Protein AF-A0A448TVT6-F1 (afdb_monomer)

InterPro domains:
  IPR011646 KAP family P-loop domain [PF07693] (19-122)
  IPR027417 P-loop containing nucleoside triphosphate hydrolase [G3DSA:3.40.50.300] (12-156)
  IPR027417 P-loop containing nucleoside triphosphate hydrolase [SSF52540] (14-123)

Mean predicted aligned error: 9.67 Å

Organism: NCBI:txid51161

Sequence (156 aa):
MNVDEMQNLTFEKRDEFNRKPMAEKIIRILNTENEDFTPMVIDGDWGTGKTEFCFKLINLYKENIRDSVEDKIKNTTIIYFDAFENDYLNNPLISLLSTLTNSLEKSNLKLRNKFISDIKTIFKNIPIVTLQTVSNIVLGQEVTQFSKDLLKKSNT

Secondary structure (DSSP, 8-state):
--HHHHTT--TTSS-TT--HHHHHHHHHHHHH--SS---------TTS-HHHHHHHHHHHHHHHHHH---HHHHTPPP----TTTTTTSS-HHHHHHHHHHHHHHHH-HHHHHHHHHHHHHHTTTS-THHHHHHHTTT--HHHHHHHHHHHS----

Solvent-accessible surface area (backbone atoms only — not comparable to full-atom values): 9719 Å² total; per-residue (Å²): 131,56,70,78,62,46,66,72,37,47,66,93,52,93,46,90,79,65,52,58,71,56,43,53,51,52,52,47,50,73,68,67,54,89,63,98,74,82,90,84,84,90,84,77,65,88,88,72,46,63,71,59,48,52,30,20,43,53,44,53,48,52,51,51,29,71,74,45,88,49,66,74,54,52,69,60,82,88,82,89,81,63,66,74,84,49,60,83,46,98,46,66,65,59,53,51,54,23,55,51,48,59,53,27,56,78,75,36,59,69,60,29,54,50,51,53,51,53,49,45,63,76,45,67,83,53,70,60,64,66,56,54,62,43,39,78,75,74,46,56,76,60,47,42,50,42,52,50,63,64,64,53,72,80,92,120

pLDDT: mean 77.82, std 15.3, range [33.19, 97.06]

Radius of gyration: 18.24 Å; Cα contacts (8 Å, |Δi|>4): 82; chains: 1; bounding box: 36×34×47 Å

Foldseek 3Di:
DDVVVLLPQACVPDCPVVCVVVLVVVLCCVPVDPDPDDDDDDDDDPPPCPSSSVSRSVVVLVVCLVPDPDPVSVLDQDFDDDCVVVVQPPDVVLSVLLSVLVSCVVRPPVVSVVSLVVVLVVCVPPPLVVQVVCLVPTDDPSSVVSSVSSVPDPPD

Structure (mmCIF, N/CA/C/O backbone):
data_AF-A0A448TVT6-F1
#
_entry.id   AF-A0A448TVT6-F1
#
loop_
_atom_site.group_PDB
_atom_site.id
_atom_site.type_symbol
_atom_site.label_atom_id
_atom_site.label_alt_id
_atom_site.label_comp_id
_atom_site.label_asym_id
_atom_site.label_entity_id
_atom_site.label_seq_id
_atom_site.pdbx_PDB_ins_code
_atom_site.Cartn_x
_atom_site.Cartn_y
_atom_site.Cartn_z
_atom_site.occupancy
_atom_site.B_iso_or_equiv
_atom_site.auth_seq_id
_atom_site.auth_comp_id
_atom_site.auth_asym_id
_atom_site.auth_atom_id
_atom_site.pdbx_PDB_model_num
ATOM 1 N N . MET A 1 1 ? 18.848 -4.458 1.437 1.00 58.22 1 MET A N 1
ATOM 2 C CA . MET A 1 1 ? 18.161 -3.162 1.300 1.00 58.22 1 MET A CA 1
ATOM 3 C C . MET A 1 1 ? 17.194 -3.079 2.457 1.00 58.22 1 MET A C 1
ATOM 5 O O . MET A 1 1 ? 16.455 -4.038 2.649 1.00 58.22 1 MET A O 1
ATOM 9 N N . ASN A 1 2 ? 17.285 -2.037 3.276 1.00 64.94 2 ASN A N 1
ATOM 10 C CA . ASN A 1 2 ? 16.340 -1.845 4.379 1.00 64.94 2 ASN A CA 1
ATOM 11 C C . ASN A 1 2 ? 14.967 -1.428 3.806 1.00 64.94 2 ASN A C 1
ATOM 13 O O . ASN A 1 2 ? 14.915 -0.812 2.741 1.00 64.94 2 ASN A O 1
ATOM 17 N N . VAL A 1 3 ? 13.862 -1.741 4.488 1.00 65.19 3 VAL A N 1
ATOM 18 C CA . VAL A 1 3 ? 12.496 -1.358 4.083 1.00 65.19 3 VAL A CA 1
ATOM 19 C C . VAL A 1 3 ? 12.388 0.158 3.873 1.00 65.19 3 VAL A C 1
ATOM 21 O O . VAL A 1 3 ? 11.775 0.600 2.902 1.00 65.19 3 VAL A O 1
ATOM 24 N N . ASP A 1 4 ? 13.075 0.956 4.693 1.00 68.38 4 ASP A N 1
ATOM 25 C CA . ASP A 1 4 ? 13.131 2.420 4.552 1.00 68.38 4 ASP A CA 1
ATOM 26 C C . ASP A 1 4 ? 13.769 2.880 3.228 1.00 68.38 4 ASP A C 1
ATOM 28 O O . ASP A 1 4 ? 13.349 3.872 2.628 1.00 68.38 4 ASP A O 1
ATOM 32 N N . GLU A 1 5 ? 14.765 2.144 2.727 1.00 73.06 5 GLU A N 1
ATOM 33 C CA . GLU A 1 5 ? 15.362 2.411 1.413 1.00 73.06 5 GLU A CA 1
ATOM 34 C C . GLU A 1 5 ? 14.400 2.006 0.288 1.00 73.06 5 GLU A C 1
ATOM 36 O O . GLU A 1 5 ? 14.322 2.685 -0.737 1.00 73.06 5 GLU A O 1
ATOM 41 N N . MET A 1 6 ? 13.627 0.932 0.490 1.00 78.88 6 MET A N 1
ATOM 42 C CA . MET A 1 6 ? 12.662 0.436 -0.494 1.00 78.88 6 MET A CA 1
ATOM 43 C C . MET A 1 6 ? 11.469 1.378 -0.684 1.00 78.88 6 MET A C 1
ATOM 45 O O . MET A 1 6 ? 10.976 1.518 -1.803 1.00 78.88 6 MET A O 1
ATOM 49 N N . GLN A 1 7 ? 11.040 2.076 0.371 1.00 81.12 7 GLN A N 1
ATOM 50 C CA . GLN A 1 7 ?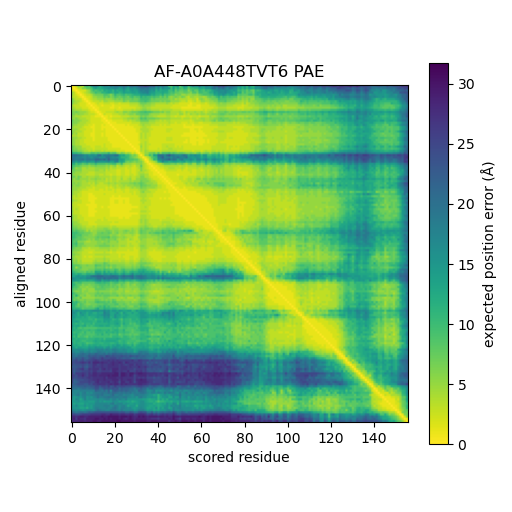 9.912 3.012 0.316 1.00 81.12 7 GLN A CA 1
ATOM 51 C C . GLN A 1 7 ? 10.118 4.179 -0.657 1.00 81.12 7 GLN A C 1
ATOM 53 O O . GLN A 1 7 ? 9.137 4.765 -1.107 1.00 81.12 7 GLN A O 1
ATOM 58 N N . ASN A 1 8 ? 11.363 4.505 -1.012 1.00 86.94 8 ASN A N 1
ATOM 59 C CA . ASN A 1 8 ? 11.695 5.619 -1.903 1.00 86.94 8 ASN A CA 1
ATOM 60 C C . ASN A 1 8 ? 12.002 5.180 -3.346 1.00 86.94 8 ASN A C 1
ATOM 62 O O . ASN A 1 8 ? 12.432 5.994 -4.163 1.00 86.94 8 ASN A O 1
ATOM 66 N N . LEU A 1 9 ? 11.810 3.900 -3.682 1.00 92.50 9 LEU A N 1
ATOM 67 C CA . LEU A 1 9 ? 12.082 3.388 -5.025 1.00 92.50 9 LEU A CA 1
ATOM 68 C C . LEU A 1 9 ? 11.060 3.915 -6.037 1.00 92.50 9 LEU A C 1
ATOM 70 O O . LEU A 1 9 ? 9.854 3.799 -5.836 1.00 92.50 9 LEU A O 1
ATOM 74 N N . THR A 1 10 ? 11.541 4.429 -7.166 1.00 94.56 10 THR A N 1
ATOM 75 C CA . THR A 1 10 ? 10.712 4.864 -8.301 1.00 94.56 10 THR A CA 1
ATOM 76 C C . THR A 1 10 ? 11.130 4.131 -9.576 1.00 94.56 10 THR A C 1
ATOM 78 O O . THR A 1 10 ? 12.163 3.458 -9.607 1.00 94.56 10 THR A O 1
ATOM 81 N N . PHE A 1 11 ? 10.331 4.244 -10.640 1.00 95.56 11 PHE A N 1
ATOM 82 C CA . PHE A 1 11 ? 10.676 3.682 -11.952 1.00 95.56 11 PHE A CA 1
ATOM 83 C C . PHE A 1 11 ? 11.753 4.483 -12.705 1.00 95.56 11 PHE A C 1
ATOM 85 O O . PHE A 1 11 ? 12.259 4.009 -13.714 1.00 95.56 11 PHE A O 1
ATOM 92 N N . GLU A 1 12 ? 12.170 5.650 -12.199 1.00 93.06 12 GLU A N 1
ATOM 93 C CA . GLU A 1 12 ? 13.251 6.457 -12.794 1.00 93.06 12 GLU A CA 1
ATOM 94 C C . GLU A 1 12 ? 14.623 5.769 -12.708 1.00 93.06 12 GLU A C 1
ATOM 96 O O . GLU A 1 12 ? 15.569 6.132 -13.407 1.00 93.06 12 GLU A O 1
ATOM 101 N N . LYS A 1 13 ? 14.757 4.771 -11.825 1.00 88.44 13 LYS A N 1
ATOM 102 C CA . LYS A 1 13 ? 15.971 3.969 -11.663 1.00 88.44 13 LYS A CA 1
ATOM 103 C C . LYS A 1 13 ? 15.620 2.489 -11.545 1.00 88.44 13 LYS A C 1
ATOM 105 O O . LYS A 1 13 ? 14.627 2.117 -10.916 1.00 88.44 13 LYS A O 1
ATOM 110 N N . ARG A 1 14 ? 16.500 1.632 -12.072 1.00 86.69 14 ARG A N 1
ATOM 111 C CA . ARG A 1 14 ? 16.394 0.165 -11.975 1.00 86.69 14 ARG A CA 1
ATOM 112 C C . ARG A 1 14 ? 15.072 -0.393 -12.528 1.00 86.69 14 ARG A C 1
ATOM 114 O O . ARG A 1 14 ? 14.372 -1.147 -11.853 1.00 86.69 14 ARG A O 1
ATOM 121 N N . ASP A 1 15 ? 14.681 0.062 -13.718 1.00 91.62 15 ASP A N 1
ATOM 122 C CA . ASP A 1 15 ? 13.551 -0.494 -14.476 1.00 91.62 15 ASP A CA 1
ATOM 123 C C . ASP A 1 15 ? 14.039 -1.261 -15.718 1.00 91.62 15 ASP A C 1
ATOM 125 O O . ASP A 1 15 ? 13.549 -1.077 -16.828 1.00 91.62 15 ASP A O 1
ATOM 129 N N . GLU A 1 16 ? 15.045 -2.125 -15.545 1.00 90.81 16 GLU A N 1
ATOM 130 C CA . GLU A 1 16 ? 15.698 -2.873 -16.634 1.00 90.81 16 GLU A CA 1
ATOM 131 C C . GLU A 1 16 ? 14.731 -3.803 -17.386 1.00 90.81 16 GLU A C 1
ATOM 133 O O . GLU A 1 16 ? 14.977 -4.182 -18.528 1.00 90.81 16 GLU A O 1
ATOM 138 N N . PHE A 1 17 ? 13.614 -4.156 -16.746 1.00 90.31 17 PHE A N 1
ATOM 139 C CA . PHE A 1 17 ? 12.561 -5.001 -17.302 1.00 90.31 17 PHE A CA 1
ATOM 140 C C . PHE A 1 17 ? 11.362 -4.208 -17.843 1.00 90.31 17 PHE A C 1
ATOM 142 O O . PHE A 1 17 ? 10.352 -4.824 -18.177 1.00 90.31 17 PHE A O 1
ATOM 149 N N . ASN A 1 18 ? 11.448 -2.872 -17.910 1.00 93.69 18 ASN A N 1
ATOM 150 C CA . ASN A 1 18 ? 10.397 -1.989 -18.425 1.00 93.69 18 ASN A CA 1
ATOM 151 C C . ASN A 1 18 ? 9.017 -2.272 -17.796 1.00 93.69 18 ASN A C 1
ATOM 153 O O . ASN A 1 18 ? 8.036 -2.574 -18.480 1.00 93.69 18 ASN A O 1
ATOM 157 N N . ARG A 1 19 ? 8.952 -2.241 -16.462 1.00 95.25 19 ARG A N 1
ATOM 158 C CA . ARG A 1 19 ? 7.753 -2.549 -15.673 1.00 95.25 19 ARG A CA 1
ATOM 159 C C . ARG A 1 19 ? 6.854 -1.330 -15.471 1.00 95.25 19 ARG A C 1
ATOM 161 O O . ARG A 1 19 ? 5.685 -1.521 -15.128 1.00 95.25 19 ARG A O 1
ATOM 168 N N . LYS A 1 20 ? 7.335 -0.103 -15.716 1.00 96.88 20 LYS A N 1
ATOM 169 C CA . LYS A 1 20 ? 6.520 1.123 -15.605 1.00 96.88 20 LYS A CA 1
ATOM 170 C C . LYS A 1 20 ? 5.217 1.069 -16.426 1.00 96.88 20 LYS A C 1
ATOM 172 O O . LYS A 1 20 ? 4.165 1.303 -15.832 1.00 96.88 20 LYS A O 1
ATOM 177 N N . PRO A 1 21 ? 5.203 0.649 -17.710 1.00 97.06 21 PRO A N 1
ATOM 178 C CA . PRO A 1 21 ? 3.958 0.560 -18.482 1.00 97.06 21 PRO A CA 1
ATOM 179 C C . PRO A 1 21 ? 2.937 -0.431 -17.904 1.00 97.06 21 PRO A C 1
ATOM 181 O O . PRO A 1 21 ? 1.730 -0.267 -18.080 1.00 97.06 21 PRO A O 1
ATOM 184 N N . MET A 1 22 ? 3.397 -1.482 -17.216 1.00 95.19 22 MET A N 1
ATOM 185 C CA . MET A 1 22 ? 2.508 -2.411 -16.509 1.00 95.19 22 MET A CA 1
ATOM 186 C C . MET A 1 22 ? 1.899 -1.746 -15.270 1.00 95.19 22 MET A C 1
ATOM 188 O O . MET A 1 22 ? 0.698 -1.864 -15.039 1.00 95.19 22 MET A O 1
ATOM 192 N N . ALA A 1 23 ? 2.703 -1.008 -14.500 1.00 96.38 23 ALA A N 1
ATOM 193 C CA . ALA A 1 23 ? 2.228 -0.263 -13.337 1.00 96.38 23 ALA A CA 1
ATOM 194 C C . ALA A 1 23 ? 1.181 0.802 -13.717 1.00 96.38 23 ALA A C 1
ATOM 196 O O . ALA A 1 23 ? 0.149 0.908 -13.059 1.00 96.38 23 ALA A O 1
ATOM 197 N N . GLU A 1 24 ? 1.388 1.522 -14.822 1.00 95.94 24 GLU A N 1
ATOM 198 C CA . GLU A 1 24 ? 0.420 2.493 -15.357 1.00 95.94 24 GLU A CA 1
ATOM 199 C C . GLU A 1 24 ? -0.921 1.836 -15.720 1.00 95.94 24 GLU A C 1
ATOM 201 O O . GLU A 1 24 ? -1.986 2.371 -15.409 1.00 95.94 24 GLU A O 1
ATOM 206 N N . LYS A 1 25 ? -0.892 0.639 -16.322 1.00 93.88 25 LYS A N 1
ATOM 207 C CA . LYS A 1 25 ? -2.111 -0.134 -16.612 1.00 93.88 25 LYS A CA 1
ATOM 208 C C . LYS A 1 25 ? -2.840 -0.560 -15.341 1.00 93.88 25 LYS A C 1
ATOM 210 O O . LYS A 1 25 ? -4.061 -0.443 -15.297 1.00 93.88 25 LYS A O 1
ATOM 215 N N . ILE A 1 26 ? -2.114 -1.018 -14.319 1.00 94.19 26 ILE A N 1
ATOM 216 C CA . ILE A 1 26 ? -2.703 -1.381 -13.021 1.00 94.19 26 ILE A CA 1
ATOM 217 C C . ILE A 1 26 ? -3.411 -0.169 -12.408 1.00 94.19 26 ILE A C 1
ATOM 219 O O . ILE A 1 26 ? -4.581 -0.268 -12.052 1.00 94.19 26 ILE A O 1
ATOM 223 N N . ILE A 1 27 ? -2.746 0.989 -12.351 1.00 92.81 27 ILE A N 1
ATOM 224 C CA . ILE A 1 27 ? -3.338 2.229 -11.820 1.00 92.81 27 ILE A CA 1
ATOM 225 C C . ILE A 1 27 ? -4.589 2.616 -12.612 1.00 92.81 27 ILE A C 1
ATOM 227 O O . ILE A 1 27 ? -5.608 2.980 -12.029 1.00 92.81 27 ILE A O 1
ATOM 231 N N . ARG A 1 28 ? -4.547 2.492 -13.942 1.00 90.50 28 ARG A N 1
ATOM 232 C CA . ARG A 1 28 ? -5.714 2.753 -14.783 1.00 90.50 28 ARG A CA 1
ATOM 2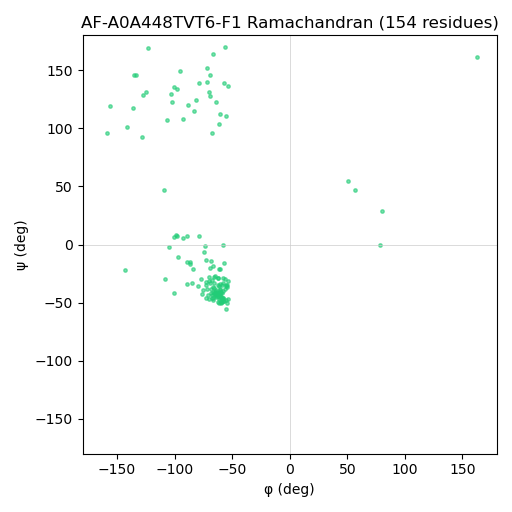33 C C . ARG A 1 28 ? -6.889 1.846 -14.423 1.00 90.50 28 ARG A C 1
ATOM 235 O O . ARG A 1 28 ? -7.994 2.363 -14.309 1.00 90.50 28 ARG A O 1
ATOM 242 N N . ILE A 1 29 ? -6.669 0.544 -14.235 1.00 90.31 29 ILE A N 1
ATOM 243 C CA . ILE A 1 29 ? -7.727 -0.393 -13.817 1.00 90.31 29 ILE A CA 1
ATOM 244 C C . ILE A 1 29 ? -8.304 0.050 -12.466 1.00 90.31 29 ILE A C 1
ATOM 246 O O . ILE A 1 29 ? -9.505 0.272 -12.368 1.00 90.31 29 ILE A O 1
ATOM 250 N N . LEU A 1 30 ? -7.446 0.309 -11.473 1.00 88.56 30 LEU A N 1
ATOM 251 C CA . LEU A 1 30 ? -7.868 0.748 -10.134 1.00 88.56 30 LEU A CA 1
ATOM 252 C C . LEU A 1 30 ? -8.694 2.050 -10.140 1.00 88.56 30 LEU A C 1
ATOM 254 O O . LEU A 1 30 ? -9.533 2.244 -9.265 1.00 88.56 30 LEU A O 1
ATOM 258 N N . ASN A 1 31 ? -8.470 2.938 -11.115 1.00 86.31 31 ASN A N 1
ATOM 259 C CA . ASN A 1 31 ? -9.209 4.198 -11.244 1.00 86.31 31 ASN A CA 1
ATOM 260 C C . ASN A 1 31 ? -10.491 4.083 -12.086 1.00 86.31 31 ASN A C 1
ATOM 262 O O . ASN A 1 31 ? -11.463 4.792 -11.813 1.00 86.31 31 ASN A O 1
ATOM 266 N N . THR A 1 32 ? -10.481 3.228 -13.116 1.00 78.25 32 THR A N 1
ATOM 267 C CA . THR A 1 32 ? -11.538 3.145 -14.142 1.00 78.25 32 THR A CA 1
ATOM 268 C C . THR A 1 32 ? -12.702 2.259 -13.714 1.00 78.25 32 THR A C 1
ATOM 270 O O . THR A 1 32 ? -13.839 2.525 -14.101 1.00 78.25 32 THR A O 1
ATOM 273 N N . GLU A 1 33 ? -12.438 1.209 -12.938 1.00 64.50 33 GLU A N 1
ATOM 274 C CA . GLU A 1 33 ? -13.478 0.288 -12.487 1.00 64.50 33 GLU A CA 1
ATOM 275 C C . GLU A 1 33 ? -14.477 1.051 -11.585 1.00 64.50 33 GLU A C 1
ATOM 277 O O . GLU A 1 33 ? -14.114 1.685 -10.588 1.00 64.50 33 GLU A O 1
ATOM 282 N N . ASN A 1 34 ? -15.758 1.021 -11.971 1.00 60.75 34 ASN A N 1
ATOM 283 C CA . ASN A 1 34 ? -16.885 1.418 -11.114 1.00 60.75 34 ASN A CA 1
ATOM 284 C C . ASN A 1 34 ? -17.248 0.300 -10.119 1.00 60.75 34 ASN A C 1
ATOM 286 O O . ASN A 1 34 ? -18.279 0.382 -9.456 1.00 60.75 34 ASN A O 1
ATOM 290 N N . GLU A 1 35 ? -16.442 -0.760 -10.058 1.00 61.69 35 GLU A N 1
ATOM 291 C CA . GLU A 1 35 ? -16.598 -1.838 -9.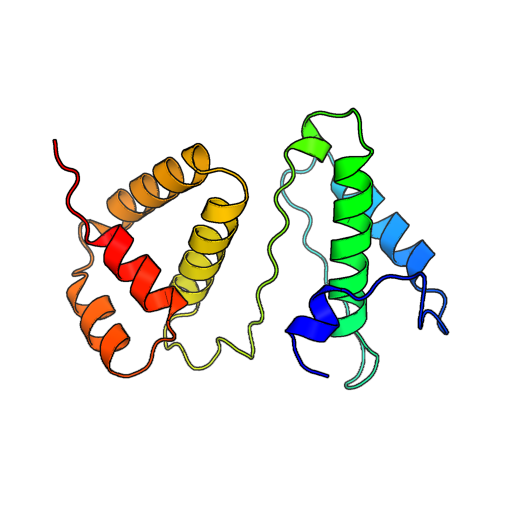095 1.00 61.69 35 GLU A CA 1
ATOM 292 C C . GLU A 1 35 ? -16.042 -1.423 -7.733 1.00 61.69 35 GLU A C 1
ATOM 294 O O . GLU A 1 35 ? -14.972 -0.825 -7.621 1.00 61.69 35 GLU A O 1
ATOM 299 N N . ASP A 1 36 ? -16.767 -1.789 -6.677 1.00 71.62 36 ASP A N 1
ATOM 300 C CA . ASP A 1 36 ? -16.371 -1.506 -5.297 1.00 71.62 36 ASP A CA 1
ATOM 301 C C . ASP A 1 36 ? -15.128 -2.313 -4.859 1.00 71.62 36 ASP A C 1
ATOM 303 O O . ASP A 1 36 ? -14.529 -2.013 -3.823 1.00 71.62 36 ASP A O 1
ATOM 307 N N . PHE A 1 37 ? -14.733 -3.352 -5.614 1.00 79.38 37 PHE A N 1
ATOM 308 C CA . PHE A 1 37 ? -13.665 -4.275 -5.226 1.00 79.38 37 PHE A CA 1
ATOM 309 C C . PHE A 1 37 ? -12.995 -4.988 -6.415 1.00 79.38 37 PHE A C 1
ATOM 311 O O . PHE A 1 37 ? -13.627 -5.789 -7.094 1.00 79.38 37 PHE A O 1
ATOM 318 N N . THR A 1 38 ? -11.683 -4.790 -6.592 1.00 85.88 38 THR A N 1
ATOM 319 C CA . THR A 1 38 ? -10.890 -5.434 -7.660 1.00 85.88 38 THR A CA 1
ATOM 320 C C . THR A 1 38 ? -9.647 -6.127 -7.078 1.00 85.88 38 THR A C 1
ATOM 322 O O . THR A 1 38 ? -8.605 -5.488 -6.903 1.00 85.88 38 THR A O 1
ATOM 325 N N . PRO A 1 39 ? -9.715 -7.428 -6.742 1.00 88.19 39 PRO A N 1
ATOM 326 C CA . PRO A 1 39 ? -8.559 -8.165 -6.242 1.00 88.19 39 PRO A CA 1
ATOM 327 C C . PRO A 1 39 ? -7.539 -8.417 -7.361 1.00 88.19 39 PRO A C 1
ATOM 329 O O . PRO A 1 39 ? -7.901 -8.765 -8.484 1.00 88.19 39 PRO A O 1
ATOM 332 N N . MET A 1 40 ? -6.247 -8.285 -7.049 1.00 90.38 40 MET A N 1
ATOM 333 C CA . MET A 1 40 ? -5.150 -8.552 -7.987 1.00 90.38 40 MET A CA 1
ATOM 334 C C . MET A 1 40 ? -4.060 -9.402 -7.335 1.00 90.38 40 MET A C 1
ATOM 336 O O . MET A 1 40 ? -3.773 -9.257 -6.148 1.00 90.38 40 MET A O 1
ATOM 340 N N . VAL A 1 41 ? -3.427 -10.263 -8.135 1.00 92.69 41 VAL A N 1
ATOM 341 C CA . VAL A 1 41 ? -2.307 -11.117 -7.719 1.00 92.69 41 VAL A CA 1
ATOM 342 C C . VAL A 1 41 ? -1.122 -10.872 -8.648 1.00 92.69 41 VAL A C 1
ATOM 344 O O . VAL A 1 41 ? -1.272 -10.877 -9.868 1.00 92.69 41 VAL A O 1
ATOM 347 N N . ILE A 1 42 ? 0.059 -10.663 -8.063 1.00 91.31 42 ILE A N 1
ATOM 348 C CA . ILE A 1 42 ? 1.329 -10.567 -8.788 1.00 91.31 42 ILE A CA 1
ATOM 349 C C . ILE A 1 42 ? 2.099 -11.856 -8.531 1.00 91.31 42 ILE A C 1
ATOM 351 O O . ILE A 1 42 ? 2.619 -12.062 -7.433 1.00 91.31 42 ILE A O 1
ATOM 355 N N . ASP A 1 43 ? 2.167 -12.707 -9.548 1.00 92.75 43 ASP A N 1
ATOM 356 C CA . ASP A 1 43 ? 2.889 -13.973 -9.489 1.00 92.75 43 ASP A CA 1
ATOM 357 C C . ASP A 1 43 ? 4.315 -13.850 -10.053 1.00 92.75 43 ASP A C 1
ATOM 359 O O . ASP A 1 43 ? 4.594 -13.029 -10.929 1.00 92.75 43 ASP A O 1
ATOM 363 N N . GLY A 1 44 ? 5.234 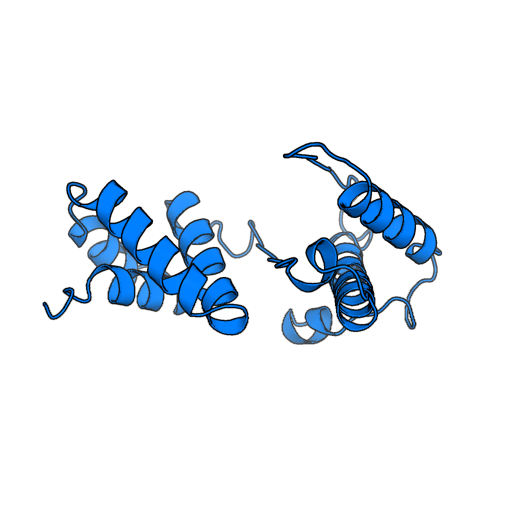-14.653 -9.521 1.00 89.94 44 GLY A N 1
ATOM 364 C CA . GLY A 1 44 ? 6.615 -14.734 -9.987 1.00 89.94 44 GLY A CA 1
ATOM 365 C C . GLY A 1 44 ? 7.551 -15.385 -8.973 1.00 89.94 44 GLY A C 1
ATOM 366 O O . GLY A 1 44 ? 7.278 -15.401 -7.772 1.00 89.94 44 GLY A O 1
ATOM 367 N N . ASP A 1 45 ? 8.711 -15.849 -9.432 1.00 94.12 45 ASP A N 1
ATOM 368 C CA . ASP A 1 45 ? 9.683 -16.557 -8.592 1.00 94.12 45 ASP A CA 1
ATOM 369 C C . ASP A 1 45 ? 10.312 -15.678 -7.502 1.00 94.12 45 ASP A C 1
ATOM 371 O O . ASP A 1 45 ? 10.249 -14.437 -7.525 1.00 94.12 45 ASP A O 1
ATOM 375 N N . TRP A 1 46 ? 10.942 -16.314 -6.514 1.00 90.94 46 TRP A N 1
ATOM 376 C CA . TRP A 1 46 ? 11.751 -15.610 -5.520 1.00 90.94 46 TRP A CA 1
ATOM 377 C C . TRP A 1 46 ? 12.868 -14.803 -6.199 1.00 90.94 46 TRP A C 1
ATOM 379 O O . TRP A 1 46 ? 13.486 -15.254 -7.157 1.00 90.94 46 TRP A O 1
ATOM 389 N N . GLY A 1 47 ? 13.129 -13.585 -5.719 1.00 89.56 47 GLY A N 1
ATOM 390 C CA . GLY A 1 47 ? 14.188 -12.730 -6.273 1.00 89.56 47 GLY A CA 1
ATOM 391 C C . GLY A 1 47 ? 13.843 -11.999 -7.579 1.00 89.56 47 GLY A C 1
ATOM 392 O O . GLY A 1 47 ? 14.638 -11.190 -8.041 1.00 89.56 47 GLY A O 1
ATOM 393 N N . THR A 1 48 ? 12.641 -12.172 -8.138 1.00 91.69 48 THR A N 1
ATOM 394 C CA . THR A 1 48 ? 12.198 -11.453 -9.356 1.00 91.69 48 THR A CA 1
ATOM 395 C C . THR A 1 48 ? 11.851 -9.975 -9.124 1.00 91.69 48 THR A C 1
ATOM 397 O O . THR A 1 48 ? 11.489 -9.262 -10.060 1.00 91.69 48 THR A O 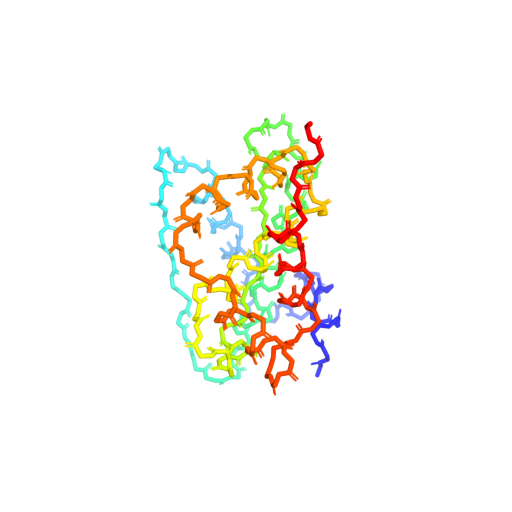1
ATOM 400 N N . GLY A 1 49 ? 11.951 -9.473 -7.889 1.00 91.75 49 GLY A N 1
ATOM 401 C CA . GLY A 1 49 ? 11.704 -8.065 -7.562 1.00 91.75 49 GLY A CA 1
ATOM 402 C C . GLY A 1 49 ? 10.224 -7.687 -7.431 1.00 91.75 49 GLY A C 1
ATOM 403 O O . GLY A 1 49 ? 9.876 -6.542 -7.699 1.00 91.75 49 GLY A O 1
ATOM 404 N N . LYS A 1 50 ? 9.349 -8.621 -7.028 1.00 93.31 50 LYS A N 1
ATOM 405 C CA . LYS A 1 50 ? 7.920 -8.349 -6.761 1.00 93.31 50 LYS A CA 1
ATOM 406 C C . LYS A 1 50 ? 7.724 -7.250 -5.711 1.00 93.31 50 LYS A C 1
ATOM 408 O O . LYS A 1 50 ? 7.017 -6.284 -5.963 1.00 93.31 50 LYS A O 1
ATOM 413 N N . THR A 1 51 ? 8.417 -7.348 -4.575 1.00 92.38 51 THR A N 1
ATOM 414 C CA . THR A 1 51 ? 8.353 -6.343 -3.502 1.00 92.38 51 THR A CA 1
ATOM 415 C C . THR A 1 51 ? 8.841 -4.972 -3.979 1.00 92.38 51 THR A C 1
ATOM 417 O O . THR A 1 51 ? 8.194 -3.961 -3.725 1.00 92.38 51 THR A O 1
ATOM 420 N N . GLU A 1 52 ? 9.942 -4.928 -4.738 1.00 92.94 52 GLU A N 1
ATOM 421 C CA . GLU A 1 52 ? 10.440 -3.689 -5.354 1.00 92.94 52 GLU A CA 1
ATOM 422 C C . GLU A 1 52 ? 9.412 -3.091 -6.329 1.00 92.94 52 GLU A C 1
ATOM 424 O O . GLU A 1 52 ? 9.159 -1.888 -6.292 1.00 92.94 52 GLU A O 1
ATOM 429 N N . PHE A 1 53 ? 8.764 -3.924 -7.149 1.00 94.38 53 PHE A N 1
ATOM 430 C CA . PHE A 1 53 ? 7.681 -3.484 -8.023 1.00 94.38 53 PHE A CA 1
ATOM 431 C C . PHE A 1 53 ? 6.502 -2.895 -7.235 1.00 94.38 53 PHE A C 1
ATOM 433 O O . PHE A 1 53 ? 6.017 -1.833 -7.612 1.00 94.38 53 PHE A O 1
ATOM 440 N N . CYS A 1 54 ? 6.079 -3.516 -6.126 1.00 94.00 54 CYS A N 1
ATOM 441 C CA . CYS A 1 54 ? 5.009 -2.985 -5.275 1.00 94.00 54 CYS A CA 1
ATOM 442 C C . CYS A 1 54 ? 5.338 -1.584 -4.739 1.00 94.00 54 CYS A C 1
ATOM 444 O O . CYS A 1 54 ? 4.503 -0.688 -4.833 1.00 94.00 54 CYS A O 1
ATOM 446 N N . PHE A 1 55 ? 6.555 -1.357 -4.233 1.00 94.38 55 PHE A N 1
ATOM 447 C CA . PHE A 1 55 ? 6.952 -0.027 -3.756 1.00 94.38 55 PHE A CA 1
ATOM 448 C C . PHE A 1 55 ? 7.007 1.012 -4.882 1.00 94.38 55 PHE A C 1
ATOM 450 O O . PHE A 1 55 ? 6.495 2.120 -4.716 1.00 94.38 55 PHE A O 1
ATOM 457 N N . LYS A 1 56 ? 7.543 0.648 -6.054 1.00 95.75 56 LYS A N 1
ATOM 458 C CA . LYS A 1 56 ? 7.553 1.538 -7.226 1.00 95.75 56 LYS A CA 1
ATOM 459 C C . LYS A 1 56 ? 6.143 1.865 -7.717 1.00 95.75 56 LYS A C 1
ATOM 461 O O . LYS A 1 56 ? 5.868 3.020 -8.029 1.00 95.75 56 LYS A O 1
ATOM 466 N N . LEU A 1 57 ? 5.242 0.882 -7.737 1.00 95.94 57 LEU A N 1
ATOM 467 C CA . LEU A 1 57 ? 3.825 1.065 -8.062 1.00 95.94 57 LEU A CA 1
ATOM 468 C C . LEU A 1 57 ? 3.146 2.025 -7.078 1.00 95.94 57 LEU A C 1
ATOM 470 O O . LEU A 1 57 ? 2.451 2.942 -7.506 1.00 95.94 57 LEU A O 1
ATOM 474 N N . ILE A 1 58 ? 3.377 1.854 -5.772 1.00 94.75 58 ILE A N 1
ATOM 475 C CA . ILE A 1 58 ? 2.854 2.753 -4.733 1.00 94.75 58 ILE A CA 1
ATOM 476 C C . ILE A 1 58 ? 3.326 4.188 -4.976 1.00 94.75 58 ILE A C 1
ATOM 478 O O . ILE A 1 58 ? 2.520 5.114 -4.904 1.00 94.75 58 ILE A O 1
ATOM 482 N N . ASN A 1 59 ? 4.613 4.387 -5.262 1.00 95.25 59 ASN A N 1
ATOM 483 C CA . ASN A 1 59 ? 5.165 5.721 -5.483 1.00 95.25 59 ASN A CA 1
ATOM 484 C C . ASN A 1 59 ? 4.634 6.360 -6.767 1.00 95.25 59 ASN A C 1
ATOM 486 O O . ASN A 1 59 ? 4.178 7.501 -6.718 1.00 95.25 59 ASN A O 1
ATOM 490 N N . LEU A 1 60 ? 4.559 5.598 -7.860 1.00 95.94 60 LEU A N 1
ATOM 491 C CA . LEU A 1 60 ? 3.920 6.045 -9.097 1.00 95.94 60 LEU A CA 1
ATOM 492 C C . LEU A 1 60 ? 2.450 6.430 -8.865 1.00 95.94 60 LEU A C 1
ATOM 494 O O . LEU A 1 60 ? 1.963 7.422 -9.404 1.00 95.94 60 LEU A O 1
ATOM 498 N N . TYR A 1 61 ? 1.716 5.675 -8.046 1.00 94.81 61 TYR A N 1
ATOM 499 C CA . TYR A 1 61 ? 0.322 6.002 -7.763 1.00 94.81 61 TYR A CA 1
ATOM 500 C C . TYR A 1 61 ? 0.198 7.247 -6.871 1.00 94.81 61 TYR A C 1
ATOM 502 O O . TYR A 1 61 ? -0.643 8.103 -7.124 1.00 94.81 61 TYR A O 1
ATOM 510 N N . LYS A 1 62 ? 1.085 7.430 -5.886 1.00 92.75 62 LYS A N 1
ATOM 511 C CA . LYS A 1 62 ? 1.144 8.667 -5.086 1.00 92.75 62 LYS A CA 1
ATOM 512 C C . LYS A 1 62 ? 1.432 9.905 -5.939 1.00 92.75 62 LYS A C 1
ATOM 514 O O . LYS A 1 62 ? 0.866 10.957 -5.657 1.00 92.75 62 LYS A O 1
ATOM 519 N N . GLU A 1 63 ? 2.290 9.794 -6.949 1.00 92.38 63 GLU A N 1
ATOM 520 C CA . GLU A 1 63 ? 2.533 10.866 -7.926 1.00 92.38 63 GLU A CA 1
ATOM 521 C C . GLU A 1 63 ? 1.245 11.203 -8.689 1.00 92.38 63 GLU A C 1
ATOM 523 O O . GLU A 1 63 ? 0.794 12.344 -8.646 1.00 92.38 63 GLU A O 1
ATOM 528 N N . ASN A 1 64 ? 0.562 10.194 -9.241 1.00 91.06 64 ASN A N 1
ATOM 529 C CA . ASN A 1 64 ? -0.736 10.385 -9.900 1.00 91.06 64 ASN A CA 1
ATOM 530 C C . ASN A 1 64 ? -1.787 11.037 -8.980 1.00 91.06 64 ASN A C 1
ATOM 532 O O . ASN A 1 64 ? -2.560 11.875 -9.431 1.00 91.06 64 ASN A O 1
ATOM 536 N N . ILE A 1 65 ? -1.820 10.686 -7.690 1.00 90.44 65 ILE A N 1
ATOM 537 C CA . ILE A 1 65 ? -2.733 11.296 -6.709 1.00 90.44 65 ILE A CA 1
ATOM 538 C C . ILE A 1 65 ? -2.425 12.782 -6.497 1.00 90.44 65 ILE A C 1
ATOM 540 O O . ILE A 1 65 ? -3.354 13.584 -6.398 1.00 90.44 65 ILE A O 1
ATOM 544 N N . ARG A 1 66 ? -1.141 13.156 -6.421 1.00 88.31 66 ARG A N 1
ATOM 545 C CA . ARG A 1 66 ? -0.709 14.553 -6.239 1.00 88.31 66 ARG A CA 1
ATOM 546 C C . ARG A 1 66 ? -1.080 15.426 -7.433 1.00 88.31 66 ARG A C 1
ATOM 548 O O . ARG A 1 66 ? -1.510 16.559 -7.228 1.00 88.31 66 ARG A O 1
ATOM 555 N N . ASP A 1 67 ? -0.936 14.884 -8.637 1.00 89.00 67 ASP A N 1
ATOM 556 C CA . ASP A 1 67 ? -1.133 15.626 -9.884 1.00 89.00 67 ASP A CA 1
ATOM 557 C C . ASP A 1 67 ? -2.584 15.576 -10.391 1.00 89.00 67 ASP A C 1
ATOM 559 O O . ASP A 1 67 ? -2.980 16.375 -11.243 1.00 89.00 67 ASP A O 1
ATOM 563 N N . SER A 1 68 ? -3.406 14.661 -9.867 1.00 86.44 68 SER A N 1
ATOM 564 C CA . SER A 1 68 ? -4.804 14.522 -10.277 1.00 86.44 68 SER A CA 1
ATOM 565 C C . SER A 1 68 ? -5.656 15.703 -9.818 1.00 86.44 68 SER A C 1
ATOM 567 O O . SER A 1 68 ? -5.475 16.251 -8.733 1.00 86.44 68 SER A O 1
ATOM 569 N N . VAL A 1 69 ? -6.645 16.071 -10.633 1.00 85.56 69 VAL A N 1
ATOM 570 C CA . VAL A 1 69 ? -7.705 17.033 -10.287 1.00 85.56 69 VAL A CA 1
ATOM 571 C C . VAL A 1 69 ? -8.987 16.348 -9.810 1.00 85.56 69 VAL A C 1
ATOM 573 O O . VAL A 1 69 ? -9.868 17.019 -9.282 1.00 85.56 69 VAL A O 1
ATOM 576 N N . GLU A 1 70 ? -9.087 15.029 -9.965 1.00 84.38 70 GLU A N 1
ATOM 577 C CA . GLU A 1 70 ? -10.278 14.255 -9.628 1.00 84.38 70 GLU A CA 1
ATOM 578 C C . GLU A 1 70 ? -10.331 13.944 -8.129 1.00 84.38 70 GLU A C 1
ATOM 580 O O . GLU A 1 70 ? -9.426 13.314 -7.576 1.00 84.38 70 GLU A O 1
ATOM 585 N N . ASP A 1 71 ? -11.428 14.324 -7.469 1.00 81.19 71 ASP A N 1
ATOM 586 C CA . ASP A 1 71 ? -11.594 14.134 -6.022 1.00 81.19 71 ASP A CA 1
ATOM 587 C C . ASP A 1 71 ? -11.532 12.659 -5.598 1.00 81.19 71 ASP A C 1
ATOM 589 O O . ASP A 1 71 ? -11.007 12.354 -4.525 1.00 81.19 71 ASP A O 1
ATOM 593 N N . LYS A 1 72 ? -12.021 11.729 -6.435 1.00 80.06 72 LYS A N 1
ATOM 594 C CA . LYS A 1 72 ? -11.934 10.278 -6.174 1.00 80.06 72 LYS A CA 1
ATOM 595 C C . LYS A 1 72 ? -10.472 9.845 -6.021 1.00 80.06 72 LYS A C 1
ATOM 597 O O . LYS A 1 72 ? -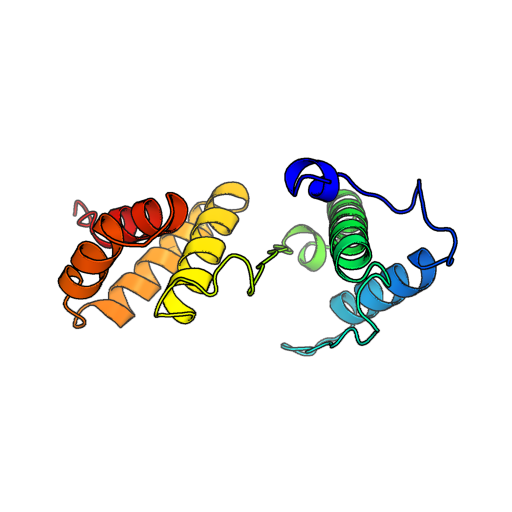10.119 9.170 -5.057 1.00 80.06 72 LYS A O 1
ATOM 602 N N . ILE A 1 73 ? -9.613 10.291 -6.936 1.00 83.81 73 ILE A N 1
ATOM 603 C CA . ILE A 1 73 ? -8.191 9.947 -6.945 1.00 83.81 73 ILE A CA 1
ATOM 604 C C . ILE A 1 73 ? -7.466 10.680 -5.807 1.00 83.81 73 ILE A C 1
ATOM 606 O O . ILE A 1 73 ? -6.759 10.040 -5.033 1.00 83.81 73 ILE A O 1
ATOM 610 N N . LYS A 1 74 ? -7.708 11.986 -5.614 1.00 83.12 74 LYS A N 1
ATOM 611 C CA . LYS A 1 74 ? -7.095 12.774 -4.524 1.00 83.12 74 LYS A CA 1
ATOM 612 C C . LYS A 1 74 ? -7.338 12.200 -3.130 1.00 83.12 74 LYS A C 1
ATOM 614 O O . LYS A 1 74 ? -6.467 12.293 -2.269 1.00 83.12 74 LYS A O 1
ATOM 619 N N . ASN A 1 75 ? -8.516 11.622 -2.899 1.00 81.25 75 ASN A N 1
ATOM 620 C CA . ASN A 1 75 ? -8.896 11.048 -1.607 1.00 81.25 75 ASN A CA 1
ATOM 621 C C . ASN A 1 75 ? -8.511 9.563 -1.456 1.00 81.25 75 ASN A C 1
ATOM 623 O O . ASN A 1 75 ? -8.886 8.927 -0.467 1.00 81.25 75 ASN A O 1
ATOM 627 N N . THR A 1 76 ? -7.758 8.996 -2.403 1.00 84.75 76 THR A N 1
ATOM 628 C CA . THR A 1 76 ? -7.299 7.605 -2.327 1.00 84.75 76 THR A CA 1
ATOM 629 C C . THR A 1 76 ? -6.261 7.437 -1.217 1.00 84.75 76 THR A C 1
ATOM 631 O O . THR A 1 76 ? -5.252 8.137 -1.162 1.00 84.75 76 THR A O 1
ATOM 634 N N . THR A 1 77 ? -6.490 6.466 -0.330 1.00 84.25 77 THR A N 1
ATOM 635 C CA . THR A 1 77 ? -5.523 6.064 0.700 1.00 84.25 77 THR A CA 1
ATOM 636 C C . THR A 1 77 ? -4.840 4.772 0.271 1.00 84.25 77 THR A C 1
ATOM 638 O O . THR A 1 77 ? -5.504 3.764 0.051 1.00 84.25 77 THR A O 1
ATOM 641 N N . ILE A 1 78 ? -3.510 4.796 0.175 1.00 87.44 78 ILE A N 1
ATOM 642 C CA . ILE A 1 78 ? -2.695 3.628 -0.179 1.00 87.44 78 ILE A CA 1
ATOM 643 C C . ILE A 1 78 ? -2.045 3.079 1.090 1.00 87.44 78 ILE A C 1
ATOM 645 O O . ILE A 1 78 ? -1.410 3.831 1.832 1.00 87.44 78 ILE A O 1
ATOM 649 N N . ILE A 1 79 ? -2.181 1.773 1.320 1.00 86.62 79 ILE A N 1
ATOM 650 C CA . ILE A 1 79 ? -1.667 1.087 2.509 1.00 86.62 79 ILE A CA 1
ATOM 651 C C . ILE A 1 79 ? -0.831 -0.108 2.055 1.00 86.62 79 ILE A C 1
ATOM 653 O O . ILE A 1 79 ? -1.278 -0.905 1.235 1.00 86.62 79 ILE A O 1
ATOM 657 N N . TYR A 1 80 ? 0.389 -0.209 2.579 1.00 88.31 80 TYR A N 1
ATOM 658 C CA . TYR A 1 80 ? 1.257 -1.371 2.403 1.00 88.31 80 TYR A CA 1
ATOM 659 C C . TYR A 1 80 ? 1.184 -2.236 3.660 1.00 88.31 80 TYR A C 1
ATOM 661 O O . TYR A 1 80 ? 1.230 -1.709 4.771 1.00 88.31 80 TYR A O 1
ATOM 669 N N . PHE A 1 81 ? 1.072 -3.548 3.476 1.00 86.44 81 PHE A N 1
ATOM 670 C CA . PHE A 1 81 ? 1.032 -4.523 4.557 1.00 86.44 81 PHE A CA 1
ATOM 671 C C . PHE A 1 81 ? 1.935 -5.701 4.199 1.00 86.44 81 PHE A C 1
ATOM 673 O O . PHE A 1 81 ? 1.690 -6.390 3.207 1.00 86.44 81 PHE A O 1
ATOM 680 N N . ASP A 1 82 ? 2.976 -5.920 4.998 1.00 85.81 82 ASP A N 1
ATOM 681 C CA . ASP A 1 82 ? 3.865 -7.068 4.851 1.00 85.81 82 ASP A CA 1
ATOM 682 C C . ASP A 1 82 ? 3.379 -8.215 5.741 1.00 85.81 82 ASP A C 1
ATOM 684 O O . ASP A 1 82 ? 3.473 -8.159 6.969 1.00 85.81 82 ASP A O 1
ATOM 688 N N . ALA A 1 83 ? 2.833 -9.257 5.118 1.00 82.81 83 ALA A N 1
ATOM 689 C CA . ALA A 1 83 ? 2.315 -10.410 5.842 1.00 82.81 83 ALA A CA 1
ATOM 690 C C . ALA A 1 83 ? 3.421 -11.265 6.481 1.00 82.81 83 ALA A C 1
ATOM 692 O O . ALA A 1 83 ? 3.153 -11.897 7.498 1.00 82.81 83 ALA A O 1
ATOM 693 N N . PHE A 1 84 ? 4.637 -11.281 5.919 1.00 79.88 84 PHE A N 1
ATOM 694 C CA . PHE A 1 84 ? 5.759 -12.038 6.481 1.00 79.88 84 PHE A CA 1
ATOM 695 C C . PHE A 1 84 ? 6.334 -11.335 7.698 1.00 79.88 84 PHE A C 1
ATOM 697 O O . PHE A 1 84 ? 6.586 -11.977 8.711 1.00 79.88 84 PHE A O 1
ATOM 704 N N . GLU A 1 85 ? 6.492 -10.011 7.624 1.00 75.44 85 GLU A N 1
ATOM 705 C CA . GLU A 1 85 ? 6.915 -9.235 8.788 1.00 75.44 85 GLU A CA 1
ATOM 706 C C . GLU A 1 85 ? 5.937 -9.423 9.946 1.00 75.44 85 GLU A C 1
ATOM 708 O O . GLU A 1 85 ? 6.362 -9.451 11.085 1.00 75.44 85 GLU A O 1
ATOM 713 N N . ASN A 1 86 ? 4.646 -9.600 9.672 1.00 68.69 86 ASN A N 1
ATOM 714 C CA . ASN A 1 86 ? 3.603 -9.677 10.689 1.00 68.69 86 ASN A CA 1
ATOM 715 C C . ASN A 1 86 ? 3.174 -11.106 11.070 1.00 68.69 86 ASN A C 1
ATOM 717 O O . ASN A 1 86 ? 2.211 -11.260 11.828 1.00 68.69 86 ASN A O 1
ATOM 721 N N . ASP A 1 87 ? 3.862 -12.145 10.585 1.00 73.00 87 ASP A N 1
ATOM 722 C CA . ASP A 1 87 ? 3.448 -13.542 10.796 1.00 73.00 87 ASP A CA 1
ATOM 723 C C . ASP A 1 87 ? 3.597 -14.018 12.254 1.00 73.00 87 ASP A C 1
ATOM 725 O O . ASP A 1 87 ? 2.906 -14.941 12.687 1.00 73.00 87 ASP A O 1
ATOM 729 N N . TYR A 1 88 ? 4.430 -13.325 13.039 1.00 65.19 88 TYR A N 1
ATOM 730 C CA . TYR A 1 88 ? 4.687 -13.623 14.448 1.00 65.19 88 TYR A CA 1
ATOM 731 C C . TYR A 1 88 ? 3.510 -13.248 15.362 1.00 65.19 88 TYR A C 1
ATOM 733 O O . TYR A 1 88 ? 3.466 -13.627 16.537 1.00 65.19 88 TYR A O 1
ATOM 741 N N . LEU A 1 89 ? 2.548 -12.476 14.850 1.00 62.50 89 LEU A N 1
ATOM 742 C CA . LEU A 1 89 ? 1.356 -12.074 15.578 1.00 62.50 89 LEU A CA 1
ATOM 743 C C . LEU A 1 89 ? 0.326 -13.212 15.465 1.00 62.50 89 LEU A C 1
ATOM 745 O O . LEU A 1 89 ? -0.235 -13.445 14.400 1.00 62.50 89 LEU A O 1
ATOM 749 N N . ASN A 1 90 ? -0.014 -13.863 16.584 1.00 61.47 90 ASN A N 1
ATOM 750 C CA . ASN A 1 90 ? -1.019 -14.947 16.656 1.00 61.47 90 ASN A CA 1
ATOM 751 C C . ASN A 1 90 ? -2.436 -14.562 16.156 1.00 61.47 90 ASN A C 1
ATOM 753 O O . ASN A 1 90 ? -3.359 -15.374 16.217 1.00 61.47 90 ASN A O 1
ATOM 757 N N . ASN A 1 91 ? -2.648 -13.317 15.715 1.00 71.75 91 ASN A N 1
ATOM 758 C CA . ASN A 1 91 ? -3.910 -12.840 15.172 1.00 71.75 91 ASN A CA 1
ATOM 759 C C . ASN A 1 91 ? -3.684 -11.880 13.977 1.00 71.75 91 ASN A C 1
ATOM 761 O O . ASN A 1 91 ? -3.418 -10.690 14.195 1.00 71.75 91 ASN A O 1
ATOM 765 N N . PRO A 1 92 ? -3.848 -12.353 12.725 1.00 75.44 92 PRO A N 1
ATOM 766 C CA . PRO A 1 92 ? -3.614 -11.546 11.523 1.00 75.44 92 PRO A CA 1
ATOM 767 C C . PRO A 1 92 ? -4.590 -10.368 11.393 1.00 75.44 92 PRO A C 1
ATOM 769 O O . PRO A 1 92 ? -4.236 -9.331 10.836 1.00 75.44 92 PRO A O 1
ATOM 772 N N . LEU A 1 93 ? -5.799 -10.479 11.959 1.00 78.62 93 LEU A N 1
ATOM 773 C CA . LEU A 1 93 ? -6.773 -9.388 11.945 1.00 78.62 93 LEU A CA 1
ATOM 774 C C . LEU A 1 93 ? -6.277 -8.200 12.776 1.00 78.62 93 LEU A C 1
ATOM 776 O O . LEU A 1 93 ? -6.388 -7.059 12.343 1.00 78.62 93 LEU A O 1
ATOM 780 N N . ILE A 1 94 ? -5.705 -8.452 13.956 1.00 75.25 94 ILE A N 1
ATOM 781 C CA . ILE A 1 94 ? -5.197 -7.383 14.832 1.00 75.25 94 ILE A CA 1
ATOM 782 C C . ILE A 1 94 ? -4.002 -6.677 14.201 1.00 75.25 94 ILE A C 1
ATOM 784 O O . ILE A 1 94 ? -3.929 -5.450 14.253 1.00 75.25 94 ILE A O 1
ATOM 788 N N . SER A 1 95 ? -3.109 -7.441 13.570 1.00 76.94 95 SER A N 1
ATOM 789 C CA . SER A 1 95 ? -2.006 -6.884 12.790 1.00 76.94 95 SER A CA 1
ATOM 790 C C . SER A 1 95 ? -2.523 -5.919 11.723 1.00 76.94 95 SER A C 1
ATOM 792 O O . SER A 1 95 ? -2.199 -4.731 11.751 1.00 76.94 95 SER A O 1
ATOM 794 N N . LEU A 1 96 ? -3.438 -6.391 10.873 1.00 82.50 96 LEU A N 1
ATOM 795 C CA . LEU A 1 96 ? -4.019 -5.591 9.803 1.00 82.50 96 LEU A CA 1
ATOM 796 C C . LEU A 1 96 ? -4.708 -4.327 10.338 1.00 82.50 96 LEU A C 1
ATOM 798 O O . LEU A 1 96 ? -4.448 -3.228 9.852 1.00 82.50 96 LEU A O 1
ATOM 802 N N . LEU A 1 97 ? -5.554 -4.454 11.367 1.00 82.81 97 LEU A N 1
ATOM 803 C CA . LEU A 1 97 ? -6.255 -3.315 11.972 1.00 82.81 97 LEU A CA 1
ATOM 804 C C . LEU A 1 97 ? -5.287 -2.280 12.563 1.00 82.81 97 LEU A C 1
ATOM 806 O O . LEU A 1 97 ? -5.550 -1.076 12.475 1.00 82.81 97 LEU A O 1
ATOM 810 N N . SER A 1 98 ? -4.164 -2.721 13.135 1.00 76.62 98 SER A N 1
ATOM 811 C CA . SER A 1 98 ? -3.139 -1.818 13.660 1.00 76.62 98 SER A CA 1
ATOM 812 C C . SER A 1 98 ? -2.453 -1.026 12.542 1.00 76.62 98 SER A C 1
ATOM 814 O O . SER A 1 98 ? -2.420 0.206 12.608 1.00 76.62 98 SER A O 1
ATOM 816 N N . THR A 1 99 ? -2.035 -1.693 11.459 1.00 79.50 99 THR A N 1
ATOM 817 C CA . THR A 1 99 ? -1.427 -1.049 10.285 1.00 79.50 99 THR A CA 1
ATOM 818 C C . THR A 1 99 ? -2.396 -0.072 9.620 1.00 79.50 99 THR A C 1
ATOM 820 O O . THR A 1 99 ? -2.009 1.046 9.265 1.00 79.50 99 THR A O 1
ATOM 823 N N . LEU A 1 100 ? -3.674 -0.452 9.497 1.00 84.19 100 LEU A N 1
ATOM 824 C CA . LEU A 1 100 ? -4.735 0.423 8.992 1.00 84.19 100 LEU A CA 1
ATOM 825 C C . LEU A 1 100 ? -4.870 1.681 9.859 1.00 84.19 100 LEU A C 1
ATOM 827 O O . LEU A 1 100 ? -4.848 2.794 9.337 1.00 84.19 100 LEU A O 1
ATOM 831 N N . THR A 1 101 ? -4.956 1.527 11.182 1.00 80.00 101 THR A N 1
ATOM 832 C CA . THR A 1 101 ? -5.130 2.660 12.107 1.00 80.00 101 THR A CA 1
ATOM 833 C C . THR A 1 101 ? -3.952 3.635 12.044 1.00 80.00 101 THR A C 1
ATOM 835 O O . THR A 1 101 ? -4.165 4.846 11.953 1.00 80.00 101 THR A O 1
ATOM 838 N N . ASN A 1 102 ? -2.720 3.118 12.033 1.00 79.31 102 ASN A N 1
ATOM 839 C CA . ASN A 1 102 ? -1.501 3.929 11.950 1.00 79.31 102 ASN A CA 1
ATOM 840 C C . ASN A 1 102 ? -1.388 4.656 10.602 1.00 79.31 102 ASN A C 1
ATOM 842 O O . ASN A 1 102 ? -0.962 5.811 10.541 1.00 79.31 102 ASN A O 1
ATOM 846 N N . SER A 1 103 ? -1.801 4.001 9.515 1.00 78.88 103 SER A N 1
ATOM 847 C CA . SER A 1 103 ? -1.796 4.598 8.175 1.00 78.88 103 SER A CA 1
ATOM 848 C C . SER A 1 103 ? -2.834 5.716 8.048 1.00 78.88 103 SER A C 1
ATOM 850 O O . SER A 1 103 ? -2.530 6.782 7.514 1.00 78.88 103 SER A O 1
ATOM 852 N N . LEU A 1 104 ? -4.033 5.514 8.607 1.00 78.12 104 LEU A N 1
ATOM 853 C CA . LEU A 1 104 ? -5.094 6.524 8.644 1.00 78.12 104 LEU A CA 1
ATOM 854 C C . LEU A 1 104 ? -4.728 7.740 9.504 1.00 78.12 104 LEU A C 1
ATOM 856 O O . LEU A 1 104 ? -5.197 8.841 9.225 1.00 78.12 104 LEU A O 1
ATOM 860 N N . GLU A 1 105 ? -3.882 7.583 10.526 1.00 69.56 105 GLU A N 1
ATOM 861 C CA . GLU A 1 105 ? -3.393 8.710 11.334 1.00 69.56 105 GLU A CA 1
ATOM 862 C C . GLU A 1 105 ? -2.622 9.729 10.498 1.00 69.56 105 GLU A C 1
ATOM 864 O O . GLU A 1 105 ? -2.788 10.935 10.675 1.00 69.56 105 GLU A O 1
ATOM 869 N N . LYS A 1 106 ? -1.821 9.235 9.551 1.00 68.44 106 LYS A N 1
ATOM 870 C CA . LYS A 1 106 ? -0.986 10.061 8.676 1.00 68.44 106 LYS A CA 1
ATOM 871 C C . LYS A 1 106 ? -1.793 10.735 7.563 1.00 68.44 106 LYS A C 1
ATOM 873 O O . LYS A 1 106 ? -1.400 11.807 7.113 1.00 68.44 106 LYS A O 1
ATOM 878 N N . SER A 1 107 ? -2.890 10.121 7.109 1.00 67.94 107 SER A N 1
ATOM 879 C CA . SER A 1 107 ? -3.671 10.614 5.966 1.00 67.94 107 SER A CA 1
ATOM 880 C C . SER A 1 107 ? -4.936 11.384 6.354 1.00 67.94 107 SER A C 1
ATOM 882 O O . SER A 1 107 ? -5.244 12.397 5.729 1.00 67.94 107 SER A O 1
ATOM 884 N N . ASN A 1 108 ? -5.696 10.929 7.359 1.00 74.62 108 ASN A N 1
ATOM 885 C CA . ASN A 1 108 ? -6.997 11.504 7.704 1.00 74.62 108 ASN A CA 1
ATOM 886 C C . ASN A 1 108 ? -7.430 11.195 9.153 1.00 74.62 108 ASN A C 1
ATOM 888 O O . ASN A 1 108 ? -8.078 10.185 9.445 1.00 74.62 108 ASN A O 1
ATOM 892 N N . LEU A 1 109 ? -7.169 12.142 10.062 1.00 76.31 109 LEU A N 1
ATOM 893 C CA . LEU A 1 109 ? -7.505 12.028 11.490 1.00 76.31 109 LEU A CA 1
ATOM 894 C C . LEU A 1 109 ? -9.004 11.820 11.769 1.00 76.31 109 LEU A C 1
ATOM 896 O O . LEU A 1 109 ? -9.360 11.111 12.712 1.00 76.31 109 LEU A O 1
ATOM 900 N N . LYS A 1 110 ? -9.901 12.415 10.966 1.00 81.19 110 LYS A N 1
ATOM 901 C CA . LYS A 1 110 ? -11.355 12.246 11.148 1.00 81.19 110 LYS A CA 1
ATOM 902 C C . LYS A 1 110 ? -11.776 10.813 10.833 1.00 81.19 110 LYS A C 1
ATOM 904 O O . LYS A 1 110 ? -12.513 10.210 11.613 1.00 81.19 110 LYS A O 1
ATOM 909 N N . LEU A 1 111 ? -11.278 10.269 9.721 1.00 79.25 111 LEU A N 1
ATOM 910 C CA . LEU A 1 111 ? -11.543 8.891 9.314 1.00 79.25 111 LEU A CA 1
ATOM 911 C C . LEU A 1 111 ? -10.974 7.897 10.331 1.00 79.25 111 LEU A C 1
ATOM 913 O O . LEU A 1 111 ? -11.685 6.981 10.735 1.00 79.25 111 LEU A O 1
ATOM 917 N N . ARG A 1 112 ? -9.752 8.134 10.826 1.00 81.75 112 ARG A N 1
ATOM 918 C CA . ARG A 1 112 ? -9.151 7.347 11.913 1.00 81.75 112 ARG A CA 1
ATOM 919 C C . ARG A 1 112 ? -10.040 7.302 13.151 1.00 81.75 112 ARG A C 1
ATOM 921 O O . ARG A 1 112 ? -10.299 6.226 13.674 1.00 81.75 112 ARG A O 1
ATOM 928 N N . ASN A 1 113 ? -10.516 8.451 13.627 1.00 82.44 113 ASN A N 1
ATOM 929 C CA . ASN A 1 113 ? -11.329 8.497 14.844 1.00 82.44 113 ASN A CA 1
ATOM 930 C C . ASN A 1 113 ? -12.659 7.750 14.674 1.00 82.44 113 ASN A C 1
ATOM 932 O O . ASN A 1 113 ? -13.073 7.037 15.589 1.00 82.44 113 ASN A O 1
ATOM 936 N N . LYS A 1 114 ? -13.295 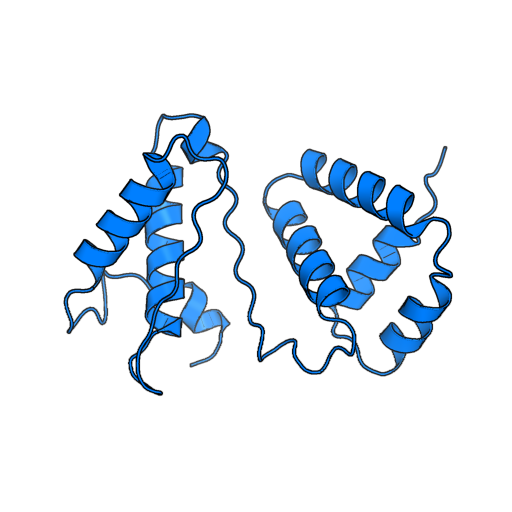7.863 13.499 1.00 84.56 114 LYS A N 1
ATOM 937 C CA . LYS A 1 114 ? -14.489 7.077 13.162 1.00 84.56 114 LYS A CA 1
ATOM 938 C C . LYS A 1 114 ? -14.176 5.577 13.148 1.00 84.56 114 LYS A C 1
ATOM 940 O O . LYS A 1 114 ? -14.840 4.819 13.841 1.00 84.56 114 LYS A O 1
ATOM 945 N N . PHE A 1 115 ? -13.113 5.173 12.455 1.00 84.00 115 PHE A N 1
ATOM 946 C CA . PHE A 1 115 ? -12.669 3.781 12.376 1.00 84.00 115 PHE A CA 1
ATOM 947 C C . PHE A 1 115 ? -12.375 3.175 13.758 1.00 84.00 115 PHE A C 1
ATOM 949 O O . PHE A 1 115 ? -12.868 2.099 14.082 1.00 84.00 115 PHE A O 1
ATOM 956 N N . ILE A 1 116 ? -11.648 3.896 14.619 1.00 81.75 116 ILE A N 1
ATOM 957 C CA . ILE A 1 116 ? -11.382 3.476 16.005 1.00 81.75 116 ILE A CA 1
ATOM 958 C C . ILE A 1 116 ? -12.692 3.314 16.785 1.00 81.75 116 ILE A C 1
ATOM 960 O O . ILE A 1 116 ? -12.832 2.366 17.555 1.00 81.75 116 ILE A O 1
ATOM 964 N N . SER A 1 117 ? -13.653 4.223 16.605 1.00 83.19 117 SER A N 1
ATOM 965 C CA . SER A 1 117 ? -14.967 4.135 17.252 1.00 83.19 117 SER A CA 1
ATOM 966 C C . SER A 1 117 ? -15.755 2.902 16.793 1.00 83.19 117 SER A C 1
ATOM 968 O O . SER A 1 117 ? -16.325 2.185 17.621 1.00 83.19 117 SER A O 1
ATOM 970 N N . ASP A 1 118 ? -15.755 2.617 15.493 1.00 84.19 118 ASP A N 1
ATOM 971 C CA . ASP A 1 118 ? -16.438 1.457 14.915 1.00 84.19 118 ASP A CA 1
ATOM 972 C C . ASP A 1 118 ? -15.814 0.148 15.433 1.00 84.19 118 ASP A C 1
ATOM 974 O O . ASP A 1 118 ? -16.526 -0.740 15.910 1.00 84.19 118 ASP A O 1
ATOM 978 N N . ILE A 1 119 ? -14.479 0.066 15.479 1.00 81.31 119 ILE A N 1
ATOM 979 C CA . ILE A 1 119 ? -13.762 -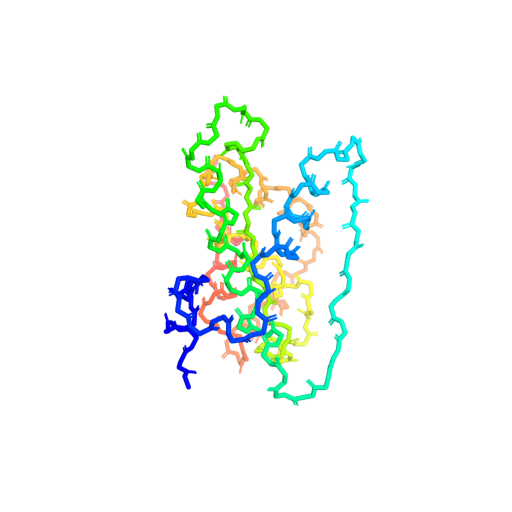1.068 16.082 1.00 81.31 119 ILE A CA 1
ATOM 980 C C . ILE A 1 119 ? -14.100 -1.198 17.569 1.00 81.31 119 ILE A C 1
ATOM 982 O O . ILE A 1 119 ? -14.441 -2.287 18.023 1.00 81.31 119 ILE A O 1
ATOM 986 N N . LYS A 1 120 ? -14.074 -0.111 18.351 1.00 79.19 120 LYS A N 1
ATOM 987 C CA . LYS A 1 120 ? -14.460 -0.158 19.775 1.00 79.19 120 LYS A CA 1
ATOM 988 C C . LYS A 1 120 ? -15.860 -0.732 19.972 1.00 79.19 120 LYS A C 1
ATOM 990 O O . LYS A 1 120 ? -16.092 -1.433 20.952 1.00 79.19 120 LYS A O 1
ATOM 995 N N . THR A 1 121 ? -16.776 -0.454 19.049 1.00 80.44 121 THR A N 1
ATOM 996 C CA . THR A 1 121 ? -18.153 -0.955 19.093 1.00 80.44 121 THR A CA 1
ATOM 997 C C . THR A 1 121 ? -18.202 -2.460 18.836 1.00 80.44 121 THR A C 1
ATOM 999 O O . THR A 1 121 ? -18.820 -3.187 19.612 1.00 80.44 121 THR A O 1
ATOM 1002 N N . ILE A 1 122 ? -17.496 -2.939 17.809 1.00 78.00 122 ILE A N 1
ATOM 1003 C CA . ILE A 1 122 ? -17.410 -4.367 17.456 1.00 78.00 122 ILE A CA 1
ATOM 1004 C C . ILE A 1 122 ? -16.743 -5.174 18.580 1.00 78.00 122 ILE A C 1
ATOM 1006 O O . ILE A 1 122 ? -17.213 -6.247 18.954 1.00 78.00 122 ILE A O 1
ATOM 1010 N N . PHE A 1 123 ? -15.672 -4.637 19.165 1.00 72.69 123 PHE A N 1
ATOM 1011 C CA . PHE A 1 123 ? -14.865 -5.318 20.178 1.00 72.69 123 PHE A CA 1
ATOM 1012 C C . PHE A 1 123 ? -15.303 -5.031 21.624 1.00 72.69 123 PHE A C 1
ATOM 1014 O O . PHE A 1 123 ? -14.662 -5.515 22.553 1.00 72.69 123 PHE A O 1
ATOM 1021 N N . LYS A 1 124 ? -16.413 -4.307 21.847 1.00 68.94 124 LYS A N 1
ATOM 1022 C CA . LYS A 1 124 ? -16.898 -3.897 23.184 1.00 68.94 124 LYS A CA 1
ATOM 1023 C C . LYS A 1 124 ? -17.059 -5.062 24.171 1.00 68.94 124 LYS A C 1
ATOM 1025 O O . LYS A 1 124 ? -16.874 -4.873 25.371 1.00 68.94 124 LYS A O 1
ATOM 1030 N N . ASN A 1 125 ? -17.389 -6.249 23.661 1.00 60.19 125 ASN A N 1
ATOM 1031 C CA . ASN A 1 125 ? -17.653 -7.452 24.455 1.00 60.19 125 ASN A CA 1
ATOM 1032 C C . ASN A 1 125 ? -16.509 -8.479 24.419 1.00 60.19 125 ASN A C 1
ATOM 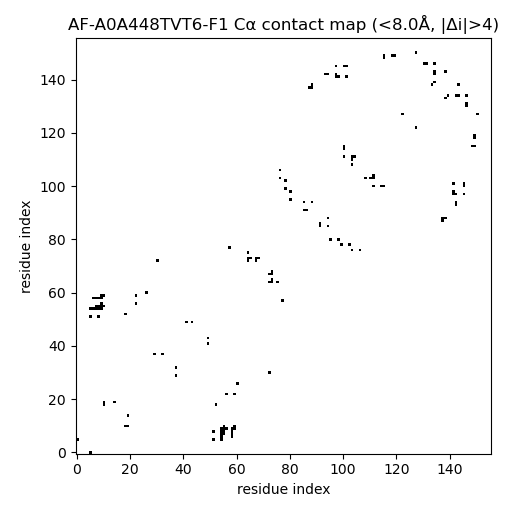1034 O O . ASN A 1 125 ? -16.603 -9.517 25.070 1.00 60.19 125 ASN A O 1
ATOM 1038 N N . ILE A 1 126 ? -15.436 -8.214 23.667 1.00 62.25 126 ILE A N 1
ATOM 1039 C CA . ILE A 1 126 ? -14.242 -9.060 23.669 1.00 62.25 126 ILE A CA 1
ATOM 1040 C C . ILE A 1 126 ? -13.343 -8.530 24.791 1.00 62.25 126 ILE A C 1
ATOM 1042 O O . ILE A 1 126 ? -12.969 -7.358 24.752 1.00 62.25 126 ILE A O 1
ATOM 1046 N N . PRO A 1 127 ? -13.001 -9.331 25.818 1.00 55.97 127 PRO A N 1
ATOM 1047 C CA . PRO A 1 127 ? -12.172 -8.860 26.918 1.00 55.97 127 PRO A CA 1
ATOM 1048 C C . PRO A 1 127 ? -10.806 -8.433 26.375 1.00 55.97 127 PRO A C 1
ATOM 1050 O O . PRO A 1 127 ? -9.947 -9.263 26.076 1.00 55.97 127 PRO A O 1
ATOM 1053 N N . ILE A 1 128 ? -10.605 -7.115 26.273 1.00 50.84 128 ILE A N 1
ATOM 1054 C CA . ILE A 1 128 ? -9.392 -6.455 25.761 1.00 50.84 128 ILE A CA 1
ATOM 1055 C C . ILE A 1 128 ? -8.131 -6.883 26.546 1.00 50.84 128 ILE A C 1
ATOM 1057 O O . ILE A 1 128 ? -7.009 -6.754 26.067 1.00 50.84 128 ILE A O 1
ATOM 1061 N N . VAL A 1 129 ? -8.301 -7.491 27.724 1.00 45.34 129 VAL A N 1
ATOM 1062 C CA . VAL A 1 129 ? -7.248 -8.159 28.508 1.00 45.34 129 VAL A CA 1
ATOM 1063 C C . VAL A 1 129 ? -6.527 -9.256 27.700 1.00 45.34 129 VAL A C 1
ATOM 1065 O O . VAL A 1 129 ? -5.326 -9.454 27.872 1.00 45.34 129 VAL A O 1
ATOM 1068 N N . THR A 1 130 ? -7.201 -9.909 26.745 1.00 50.56 130 THR A N 1
ATOM 1069 C CA . THR A 1 130 ? -6.543 -10.827 25.794 1.00 50.56 130 THR A CA 1
ATOM 1070 C C . THR A 1 130 ? -5.571 -10.101 24.857 1.00 50.56 130 THR A C 1
ATOM 1072 O O . THR A 1 130 ? -4.521 -10.648 24.557 1.00 50.56 130 THR A O 1
ATOM 1075 N N . LEU A 1 131 ? -5.833 -8.846 24.471 1.00 48.56 131 LEU A N 1
ATOM 1076 C CA . LEU A 1 131 ? -4.919 -8.029 23.656 1.00 48.56 131 LEU A CA 1
ATOM 1077 C C . LEU A 1 131 ? -3.728 -7.496 24.471 1.00 48.56 131 LEU A C 1
ATOM 1079 O O . LEU A 1 131 ? -2.603 -7.502 23.980 1.00 48.56 131 LEU A O 1
ATOM 1083 N N . GLN A 1 132 ? -3.951 -7.088 25.727 1.00 44.91 132 GLN A N 1
ATOM 1084 C CA . GLN A 1 132 ? -2.898 -6.569 26.620 1.00 44.91 132 GLN A CA 1
ATOM 1085 C C . GLN A 1 132 ? -1.879 -7.636 27.045 1.00 44.91 132 GLN A C 1
ATOM 1087 O O . GLN A 1 132 ? -0.683 -7.366 27.150 1.00 44.91 132 GLN A O 1
ATOM 1092 N N . THR A 1 133 ? -2.347 -8.861 27.299 1.00 43.94 133 THR A N 1
ATOM 1093 C CA . THR A 1 133 ? -1.452 -9.962 27.691 1.00 43.94 133 THR A CA 1
ATOM 1094 C C . THR A 1 133 ? -0.536 -10.357 26.529 1.00 43.94 133 THR A C 1
ATOM 1096 O O . THR A 1 133 ? 0.616 -10.723 26.739 1.00 43.94 133 THR A O 1
ATOM 1099 N N . VAL A 1 134 ? -1.014 -10.201 25.290 1.00 47.03 134 VAL A N 1
ATOM 1100 C CA . VAL A 1 134 ? -0.221 -10.437 24.082 1.00 47.03 134 VAL A CA 1
ATOM 1101 C C . VAL A 1 134 ? 0.692 -9.229 23.781 1.00 47.03 134 VAL A C 1
ATOM 1103 O O . VAL A 1 134 ? 1.848 -9.429 23.408 1.00 47.03 134 VAL A O 1
ATOM 1106 N N . SER A 1 135 ? 0.256 -7.984 24.041 1.00 45.19 135 SER A N 1
ATOM 1107 C CA . SER A 1 135 ? 1.054 -6.768 23.782 1.00 45.19 135 SER A CA 1
ATOM 1108 C C . SER A 1 135 ? 2.354 -6.672 24.586 1.00 45.19 135 SER A C 1
ATOM 1110 O O . SER A 1 135 ? 3.305 -6.070 24.107 1.00 45.19 135 SER A O 1
ATOM 1112 N N . ASN A 1 136 ? 2.417 -7.259 25.786 1.00 42.69 136 ASN A N 1
ATOM 1113 C CA . ASN A 1 136 ? 3.634 -7.240 26.609 1.00 42.69 136 ASN A CA 1
ATOM 1114 C C . ASN A 1 136 ? 4.616 -8.382 26.295 1.00 42.69 136 ASN A C 1
ATOM 1116 O O . ASN A 1 136 ? 5.767 -8.305 26.715 1.00 42.69 136 ASN A O 1
ATOM 1120 N N . ILE A 1 137 ? 4.173 -9.442 25.607 1.00 46.25 137 ILE A N 1
ATOM 1121 C CA . ILE A 1 137 ? 4.968 -10.666 25.410 1.00 46.25 137 ILE A CA 1
ATOM 1122 C C . ILE A 1 137 ? 5.463 -10.797 23.958 1.00 46.25 137 ILE A C 1
ATOM 1124 O O . ILE A 1 137 ? 6.531 -11.366 23.758 1.00 46.25 137 ILE A O 1
ATOM 1128 N N . VAL A 1 138 ? 4.739 -10.278 22.948 1.00 47.22 138 VAL A N 1
ATOM 1129 C CA . VAL A 1 138 ? 5.054 -10.581 21.530 1.00 47.22 138 VAL A CA 1
ATOM 1130 C C . VAL A 1 138 ? 4.869 -9.424 20.528 1.00 47.22 138 VAL A C 1
ATOM 1132 O O . VAL A 1 138 ? 5.473 -9.471 19.464 1.00 47.22 138 VAL A O 1
ATOM 1135 N N . LEU A 1 139 ? 4.071 -8.380 20.784 1.00 52.19 139 LEU A N 1
ATOM 1136 C CA . LEU A 1 139 ? 3.619 -7.495 19.688 1.00 52.19 139 LEU A CA 1
ATOM 1137 C C . LEU A 1 139 ? 4.461 -6.211 19.554 1.00 52.19 139 LEU A C 1
ATOM 1139 O O . LEU A 1 139 ? 4.713 -5.521 20.540 1.00 52.19 139 LEU A O 1
ATOM 1143 N N . GLY A 1 140 ? 4.858 -5.867 18.322 1.00 57.12 140 GLY A N 1
ATOM 1144 C CA . GLY A 1 140 ? 5.639 -4.667 17.998 1.00 57.12 140 GLY A CA 1
ATOM 1145 C C . GLY A 1 140 ? 5.013 -3.337 18.459 1.00 57.12 140 GLY A C 1
ATOM 1146 O O . GLY A 1 140 ? 3.856 -3.262 18.890 1.00 57.12 140 GLY A O 1
ATOM 1147 N N . GLN A 1 141 ? 5.791 -2.250 18.360 1.00 58.94 141 GLN A N 1
ATOM 1148 C CA . GLN A 1 141 ? 5.413 -0.916 18.866 1.00 58.94 141 GLN A CA 1
ATOM 1149 C C . GLN A 1 141 ? 4.059 -0.421 18.320 1.00 58.94 141 GLN A C 1
ATOM 1151 O O . GLN A 1 141 ? 3.278 0.197 19.047 1.00 58.94 141 GLN A O 1
ATOM 1156 N N . GLU A 1 142 ? 3.747 -0.757 17.069 1.00 59.59 142 GLU A N 1
ATOM 1157 C CA . GLU A 1 142 ? 2.515 -0.378 16.373 1.00 59.59 142 GLU A CA 1
ATOM 1158 C C . GLU A 1 142 ? 1.242 -0.967 16.998 1.00 59.59 142 GLU A C 1
ATOM 1160 O O . GLU A 1 142 ? 0.262 -0.253 17.230 1.00 59.59 142 GLU A O 1
ATOM 1165 N N . VAL A 1 143 ? 1.260 -2.256 17.343 1.00 62.84 143 VAL A N 1
ATOM 1166 C CA . VAL A 1 143 ? 0.100 -2.951 17.925 1.00 62.84 143 VAL A CA 1
ATOM 1167 C C . VAL A 1 143 ? -0.139 -2.508 19.368 1.00 62.84 143 VAL A C 1
ATOM 1169 O O . VAL A 1 143 ? -1.282 -2.416 19.832 1.00 62.84 143 VAL A O 1
ATOM 1172 N N . THR A 1 144 ? 0.939 -2.173 20.078 1.00 64.38 144 THR A N 1
ATOM 1173 C CA . THR A 1 144 ? 0.864 -1.597 21.424 1.00 64.38 144 THR A CA 1
ATOM 1174 C C . THR A 1 144 ? 0.160 -0.240 21.399 1.00 64.38 144 THR A C 1
ATOM 1176 O O . THR A 1 144 ? -0.690 0.031 22.251 1.00 64.38 144 THR A O 1
ATOM 1179 N N . GLN A 1 145 ? 0.469 0.607 20.414 1.00 66.69 145 GLN A N 1
ATOM 1180 C CA . GLN A 1 145 ? -0.178 1.907 20.261 1.00 66.69 145 GLN A CA 1
ATOM 1181 C C . GLN A 1 145 ? -1.663 1.765 19.895 1.00 66.69 145 GLN A C 1
ATOM 1183 O O . GLN A 1 145 ? -2.512 2.364 20.557 1.00 66.69 145 GLN A O 1
ATOM 1188 N N . PHE A 1 146 ? -1.991 0.889 18.940 1.00 70.56 146 PHE A N 1
ATOM 1189 C CA . PHE A 1 146 ? -3.376 0.560 18.589 1.00 70.56 146 PHE A CA 1
ATOM 1190 C C . PHE A 1 146 ? -4.188 0.078 19.803 1.00 70.56 146 PHE A C 1
ATOM 1192 O O . PHE A 1 146 ? -5.274 0.590 20.079 1.00 70.56 146 PHE A O 1
ATOM 1199 N N . SER A 1 147 ? -3.631 -0.847 20.592 1.00 68.25 147 SER A N 1
ATOM 1200 C CA . SER A 1 147 ? -4.278 -1.363 21.806 1.00 68.25 147 SER A CA 1
ATOM 1201 C C . SER A 1 147 ? -4.540 -0.253 22.829 1.00 68.25 147 SER A C 1
ATOM 1203 O O . SER A 1 147 ? -5.626 -0.182 23.407 1.00 68.25 147 SER A O 1
ATOM 1205 N N . LYS A 1 148 ? -3.579 0.659 23.030 1.00 70.94 148 LYS A N 1
ATOM 1206 C CA . LYS A 1 148 ? -3.754 1.834 23.900 1.00 70.94 148 LYS A CA 1
ATOM 1207 C C . LYS A 1 148 ? -4.868 2.750 23.399 1.00 70.94 148 LYS A C 1
ATOM 1209 O O . LYS A 1 148 ? -5.663 3.227 24.207 1.00 70.94 148 LYS A O 1
ATOM 1214 N N . ASP A 1 149 ? -4.960 2.981 22.095 1.00 70.75 149 ASP A N 1
ATOM 1215 C CA . ASP A 1 149 ? -5.996 3.839 21.516 1.00 70.75 149 ASP A CA 1
ATOM 1216 C C . ASP A 1 149 ? -7.400 3.208 21.586 1.00 70.75 149 ASP A C 1
ATOM 1218 O O . ASP A 1 149 ? -8.384 3.924 21.820 1.00 70.75 149 ASP A O 1
ATOM 1222 N N . LEU A 1 150 ? -7.501 1.874 21.523 1.00 68.12 150 LEU A N 1
ATOM 1223 C CA . LEU A 1 150 ? -8.733 1.135 21.827 1.00 68.12 150 LEU A CA 1
ATOM 1224 C C . LEU A 1 150 ? -9.140 1.236 23.306 1.00 68.12 150 LEU A C 1
ATOM 1226 O O . LEU A 1 150 ? -10.324 1.344 23.620 1.00 68.12 150 LEU A O 1
ATOM 1230 N N . LEU A 1 151 ? -8.168 1.239 24.214 1.00 65.69 151 LEU A N 1
ATOM 1231 C CA . LEU A 1 151 ? -8.396 1.263 25.661 1.00 65.69 151 LEU A CA 1
ATOM 1232 C C . LEU A 1 151 ? -8.624 2.654 26.248 1.00 65.69 151 LEU A C 1
ATOM 1234 O O . LEU A 1 151 ? -9.197 2.763 27.334 1.00 65.69 151 LEU A O 1
ATOM 1238 N N . LYS A 1 152 ? -8.189 3.720 25.564 1.00 66.69 152 LYS A N 1
ATOM 1239 C CA . LYS A 1 152 ? -8.514 5.094 25.961 1.00 66.69 152 LYS A CA 1
ATOM 1240 C C . LYS A 1 152 ? -10.035 5.220 26.052 1.00 66.69 152 LYS A C 1
ATOM 1242 O O . LYS A 1 152 ? -10.734 5.161 25.033 1.00 66.69 152 LYS A O 1
ATOM 1247 N N . LYS A 1 153 ? -10.539 5.374 27.281 1.00 48.78 153 LYS A N 1
ATOM 1248 C CA . LYS A 1 153 ? -11.941 5.710 27.545 1.00 48.78 153 LYS A CA 1
ATOM 1249 C C . LYS A 1 153 ? -12.284 6.968 26.751 1.00 48.78 153 LYS A C 1
ATOM 1251 O O . LYS A 1 153 ? -11.484 7.902 26.704 1.00 48.78 153 LYS A O 1
ATOM 1256 N N . SER A 1 154 ? -13.453 6.983 26.113 1.00 42.28 154 SER A N 1
ATOM 1257 C CA . SER A 1 154 ? -14.026 8.242 25.654 1.00 42.28 154 SER A CA 1
ATOM 1258 C C . SER A 1 154 ? -14.229 9.100 26.898 1.00 42.28 154 SER A C 1
ATOM 1260 O O . SER A 1 154 ? -15.018 8.745 27.772 1.00 42.28 154 SER A O 1
ATOM 1262 N N . ASN A 1 155 ? -13.467 10.183 27.021 1.00 33.50 155 ASN A N 1
ATOM 1263 C CA . ASN A 1 155 ? -13.838 11.244 27.940 1.00 33.50 155 ASN A CA 1
ATOM 1264 C C . ASN A 1 155 ? -15.109 11.872 27.359 1.00 33.50 155 ASN A C 1
ATOM 1266 O O . ASN A 1 155 ? -15.043 12.669 26.426 1.00 33.50 155 ASN A O 1
ATOM 1270 N N . THR A 1 156 ? -16.241 11.405 27.867 1.00 33.19 156 THR A N 1
ATOM 1271 C CA . THR A 1 156 ? -17.571 12.011 27.772 1.00 33.19 156 THR A CA 1
ATOM 1272 C C . THR A 1 156 ? -18.014 12.274 29.191 1.00 33.19 156 THR A C 1
ATOM 1274 O O . THR A 1 156 ? -17.848 11.335 30.005 1.00 33.19 156 THR A O 1
#